Protein AF-A0A256BR69-F1 (afdb_monomer)

Sequence (165 aa):
MKYFKTIENSDFHKALKKNEQQNKDWDTMIDFVSEILGEPEL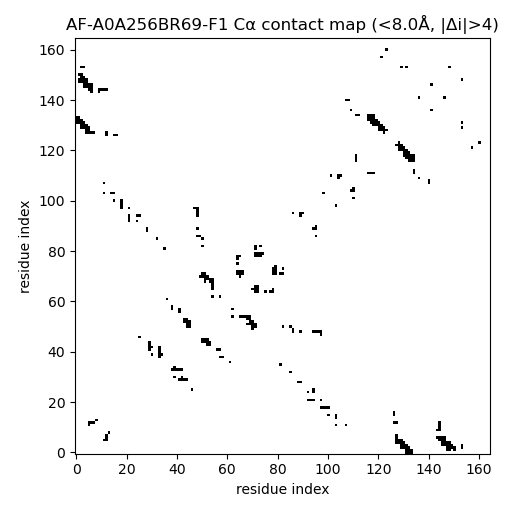KDIYMSPKLRVDVSLLKDENKKLFKQNGEVKLSNKAGKVLNAAYEGKLKELGLDDYMDIRTILFAYGFLRNSRSQKQNQFQNDDWIVYFESNAPWTEREYANQLEEITEEEFYEARLSLAKED

Nearest PDB structures (foldseek):
  1xma-assembly1_A  TM=2.283E-01  e=6.138E+00  Acetivibrio thermocellus

pLDDT: mean 90.67, std 6.75, range [49.47, 97.0]

Foldseek 3Di:
DWKKKWDPPFPLLVLLVVLVLLVVCVQVLQCVLCVVLVHNVQRDWPLDLFTFGCLVSHDPVCNVQADNRRGGDCVDPVSVVSRVVSNVVCVVSVSNPHDDPQRSCVVLVNDDPDPPKDWDWDADPSRMIMIDIPPPDDCVSCPRTIDTDDPVVRVVVVVVVVVVD

Radius of gyration: 20.21 Å; Cα contacts (8 Å, |Δi|>4): 207; chains: 1; bounding box: 44×34×50 Å

Secondary structure (DSSP, 8-state):
-EEEEEPTT-HHHHHHHHHHHHHHHHHHHHHHHHHHHT-TT---B--SSS-BB-GGGS-HHHHTTB-TTSBB-TTSHHHHHHHHHHHHHHHHTT-TT---HHHHHHHTT-S--STT--EEEEE-TT-PEEEEE-S---HHHHTTTEEEE-HHHHHHHHHHHTTT-

Mean predicted aligned error: 5.3 Å

Structure (mmCIF, N/CA/C/O backbone):
data_AF-A0A256BR69-F1
#
_entry.id   AF-A0A256BR69-F1
#
loop_
_atom_site.group_PDB
_atom_site.id
_atom_site.type_symbol
_atom_site.label_atom_id
_atom_site.label_alt_id
_atom_site.label_comp_id
_atom_site.label_asym_id
_atom_site.label_entity_id
_atom_site.label_seq_id
_atom_site.pdbx_PDB_ins_code
_atom_site.Cartn_x
_atom_site.Cartn_y
_atom_site.Cartn_z
_atom_site.occupancy
_atom_site.B_iso_or_equiv
_atom_site.auth_seq_id
_atom_site.auth_comp_id
_atom_site.auth_asym_id
_atom_site.auth_atom_id
_atom_site.pdbx_PDB_model_num
ATOM 1 N N . MET A 1 1 ? 24.612 0.398 -14.686 1.00 89.56 1 MET A N 1
ATOM 2 C CA . MET A 1 1 ? 23.223 0.512 -14.199 1.00 89.56 1 MET A CA 1
ATOM 3 C C . MET A 1 1 ? 22.374 -0.364 -15.098 1.00 89.56 1 MET A C 1
ATOM 5 O O . MET A 1 1 ? 22.802 -0.583 -16.226 1.00 89.56 1 MET A O 1
ATOM 9 N N . LYS A 1 2 ? 21.253 -0.899 -14.622 1.00 93.31 2 LYS A N 1
ATOM 10 C CA . LYS A 1 2 ? 20.273 -1.577 -15.472 1.00 93.31 2 LYS A CA 1
ATOM 11 C C . LYS A 1 2 ? 18.948 -0.830 -15.423 1.00 93.31 2 LYS A C 1
ATOM 13 O O . LYS A 1 2 ? 18.640 -0.209 -14.402 1.00 93.31 2 LYS A O 1
ATOM 18 N N . TYR A 1 3 ? 18.200 -0.912 -16.516 1.00 95.69 3 TYR A N 1
ATOM 19 C CA . TYR A 1 3 ? 16.921 -0.240 -16.676 1.00 95.69 3 TYR A CA 1
ATOM 20 C C . TYR A 1 3 ? 15.854 -1.280 -16.961 1.00 95.69 3 TYR A C 1
ATOM 22 O O . TYR A 1 3 ? 16.078 -2.221 -17.719 1.00 95.69 3 TYR A O 1
ATOM 30 N N . PHE A 1 4 ? 14.708 -1.128 -16.317 1.00 95.56 4 PHE A N 1
ATOM 31 C CA . PHE A 1 4 ? 13.602 -2.058 -16.459 1.00 95.56 4 PHE A CA 1
ATOM 32 C C . PHE A 1 4 ? 12.292 -1.296 -16.553 1.00 95.56 4 PHE A C 1
ATOM 34 O O . PHE A 1 4 ? 12.157 -0.220 -15.970 1.00 95.56 4 PHE A O 1
ATOM 41 N N . LYS A 1 5 ? 11.303 -1.893 -17.208 1.00 95.56 5 LYS A N 1
ATOM 42 C CA . LYS A 1 5 ? 9.901 -1.501 -17.060 1.00 95.56 5 LYS A CA 1
ATOM 43 C C . LYS A 1 5 ? 9.064 -2.702 -16.662 1.00 95.56 5 LYS A C 1
ATOM 45 O O . LYS A 1 5 ? 9.425 -3.848 -16.913 1.00 95.56 5 LYS A O 1
ATOM 50 N N . THR A 1 6 ? 7.937 -2.431 -16.032 1.00 96.25 6 THR A N 1
ATOM 51 C CA . THR A 1 6 ? 6.969 -3.466 -15.676 1.00 96.25 6 THR A CA 1
ATOM 52 C C . THR A 1 6 ? 6.347 -4.073 -16.936 1.00 96.25 6 THR A C 1
ATOM 54 O O . THR A 1 6 ? 5.958 -3.341 -17.842 1.00 96.25 6 THR A O 1
ATOM 57 N N . ILE A 1 7 ? 6.228 -5.403 -16.991 1.00 96.06 7 ILE A N 1
ATOM 58 C CA . ILE A 1 7 ? 5.512 -6.097 -18.069 1.00 96.06 7 ILE A CA 1
ATOM 59 C C . ILE A 1 7 ? 4.013 -5.910 -17.866 1.00 96.06 7 ILE A C 1
ATOM 61 O O . ILE A 1 7 ? 3.481 -6.146 -16.773 1.00 96.06 7 ILE A O 1
ATOM 65 N N . GLU A 1 8 ? 3.311 -5.524 -18.928 1.00 95.25 8 GLU A N 1
ATOM 66 C CA . GLU A 1 8 ? 1.871 -5.335 -18.863 1.00 95.25 8 GLU A CA 1
ATOM 67 C C . GLU A 1 8 ? 1.147 -6.647 -18.502 1.00 95.25 8 GLU A C 1
ATOM 69 O O . GLU A 1 8 ? 1.529 -7.726 -18.947 1.00 95.25 8 GLU A O 1
ATOM 74 N N . ASN A 1 9 ? 0.095 -6.579 -17.681 1.00 95.06 9 ASN A N 1
ATOM 75 C CA . ASN A 1 9 ? -0.656 -7.737 -17.183 1.00 95.06 9 ASN A CA 1
ATOM 76 C C . ASN A 1 9 ? 0.153 -8.820 -16.434 1.00 95.06 9 ASN A C 1
ATOM 78 O O . ASN A 1 9 ? -0.410 -9.875 -16.117 1.00 95.06 9 ASN A O 1
ATOM 82 N N . SER A 1 10 ? 1.420 -8.564 -16.089 1.00 96.00 10 SER A N 1
ATOM 83 C CA . SER A 1 10 ? 2.160 -9.375 -15.115 1.00 96.00 10 SER A CA 1
ATOM 84 C C . SER A 1 10 ? 1.478 -9.352 -13.744 1.00 96.00 10 SER A C 1
ATOM 86 O O . SER A 1 10 ? 0.663 -8.472 -13.448 1.00 96.00 10 SER A O 1
ATOM 88 N N . ASP A 1 11 ? 1.795 -10.317 -12.884 1.00 95.62 11 ASP A N 1
ATOM 89 C CA . ASP A 1 11 ? 1.214 -10.367 -11.537 1.00 95.62 11 ASP A CA 1
ATOM 90 C C . ASP A 1 11 ? 1.639 -9.154 -10.700 1.00 95.62 11 ASP A C 1
ATOM 92 O O . ASP A 1 11 ? 0.818 -8.586 -9.975 1.00 95.62 11 ASP A O 1
ATOM 96 N N . PHE A 1 12 ? 2.874 -8.678 -10.887 1.00 95.06 12 PHE A N 1
ATOM 97 C CA . PHE A 1 12 ? 3.351 -7.429 -10.306 1.00 95.06 12 PHE A CA 1
ATOM 98 C C . PHE A 1 12 ? 2.522 -6.231 -10.788 1.00 95.06 12 PHE A C 1
ATOM 100 O O . PHE A 1 12 ? 2.011 -5.474 -9.964 1.00 95.06 12 PHE A O 1
ATOM 107 N N . HIS A 1 13 ? 2.288 -6.093 -12.097 1.00 95.75 13 HIS A N 1
ATOM 108 C CA . HIS A 1 13 ? 1.452 -5.015 -12.634 1.00 95.75 13 HIS A CA 1
ATOM 109 C C . HIS A 1 13 ? 0.009 -5.064 -12.109 1.00 95.75 13 HIS A C 1
ATOM 111 O O . HIS A 1 13 ? -0.550 -4.041 -11.711 1.00 95.75 13 HIS A O 1
ATOM 117 N N . LYS A 1 14 ? -0.596 -6.255 -12.052 1.00 96.06 14 LYS A N 1
ATOM 118 C CA . LYS A 1 14 ? -1.942 -6.435 -11.486 1.00 96.06 14 LYS A CA 1
ATOM 119 C C . LYS A 1 14 ? -1.988 -6.038 -10.013 1.00 96.06 14 LYS A C 1
ATOM 121 O O . LYS A 1 14 ? -2.958 -5.411 -9.596 1.00 96.06 14 LYS A O 1
ATOM 126 N N . ALA A 1 15 ? -0.953 -6.367 -9.239 1.00 95.50 15 ALA A N 1
ATOM 127 C CA . ALA A 1 15 ? -0.854 -5.965 -7.840 1.00 95.50 15 ALA A CA 1
ATOM 128 C C . ALA A 1 15 ? -0.758 -4.437 -7.686 1.00 95.50 15 ALA A C 1
ATOM 130 O O . ALA A 1 15 ? -1.424 -3.882 -6.817 1.00 95.50 15 ALA A O 1
ATOM 131 N N . LEU A 1 16 ? -0.000 -3.755 -8.553 1.00 94.69 16 LEU A N 1
ATOM 132 C CA . LEU A 1 16 ? 0.082 -2.289 -8.573 1.00 94.69 16 LEU A CA 1
ATOM 133 C C . LEU A 1 16 ? -1.272 -1.641 -8.888 1.00 94.69 16 LEU A C 1
ATOM 135 O O . LEU A 1 16 ? -1.730 -0.787 -8.134 1.00 94.69 16 LEU A O 1
ATOM 139 N N . LYS A 1 17 ? -1.953 -2.096 -9.949 1.00 94.25 17 LYS A N 1
ATOM 140 C CA . LYS A 1 17 ? -3.296 -1.606 -10.308 1.00 94.25 17 LYS A CA 1
ATOM 141 C C . LYS A 1 17 ? -4.321 -1.869 -9.207 1.00 94.25 17 LYS A C 1
ATOM 143 O O . LYS A 1 17 ? -5.169 -1.024 -8.932 1.00 94.25 17 LYS A O 1
ATOM 148 N N . LYS A 1 18 ? -4.234 -3.032 -8.556 1.00 94.69 18 LYS A N 1
ATOM 149 C CA . LYS A 1 18 ? -5.086 -3.365 -7.415 1.00 94.69 18 LYS A CA 1
ATOM 150 C C . LYS A 1 18 ? -4.832 -2.429 -6.231 1.00 94.69 18 LYS A C 1
ATOM 152 O O . LYS A 1 18 ? -5.801 -1.937 -5.665 1.00 94.69 18 LYS A O 1
ATOM 157 N N . ASN A 1 19 ? -3.570 -2.163 -5.881 1.00 93.75 19 ASN A N 1
ATOM 158 C CA . ASN A 1 19 ? -3.234 -1.223 -4.808 1.00 93.75 19 ASN A CA 1
ATOM 159 C C . ASN A 1 19 ? -3.802 0.168 -5.078 1.00 93.75 19 ASN A C 1
ATOM 161 O O . ASN A 1 19 ? -4.378 0.753 -4.170 1.00 93.75 19 ASN A O 1
ATOM 165 N N . GLU A 1 20 ? -3.695 0.667 -6.308 1.00 90.88 20 GLU A N 1
ATOM 166 C CA . GLU A 1 20 ? -4.264 1.968 -6.652 1.00 90.88 20 GLU A CA 1
ATOM 167 C C . GLU A 1 20 ? -5.777 2.011 -6.444 1.00 90.88 20 GLU A C 1
ATOM 169 O O . GLU A 1 20 ? -6.304 2.953 -5.853 1.00 90.88 20 GLU A O 1
ATOM 174 N N . GLN A 1 21 ? -6.486 0.987 -6.923 1.00 90.88 21 GLN A N 1
ATOM 175 C CA . GLN A 1 21 ? -7.929 0.921 -6.730 1.00 90.88 21 GLN A CA 1
ATOM 176 C C . GLN A 1 21 ? -8.269 0.917 -5.235 1.00 90.88 21 GLN A C 1
ATOM 178 O O . GLN A 1 21 ? -9.078 1.722 -4.788 1.00 90.88 21 GLN A O 1
ATOM 183 N N . GLN A 1 22 ? -7.575 0.087 -4.456 1.00 93.56 22 GLN A N 1
ATOM 184 C CA . GLN A 1 22 ? -7.758 0.022 -3.010 1.00 93.56 22 GLN A CA 1
ATOM 185 C C . GLN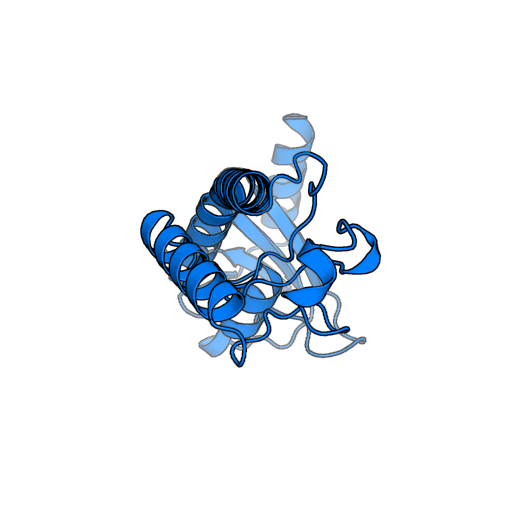 A 1 22 ? -7.409 1.349 -2.310 1.00 93.56 22 GLN A C 1
ATOM 187 O O . GLN A 1 22 ? -8.087 1.714 -1.355 1.00 93.56 22 GLN A O 1
ATOM 192 N N . ASN A 1 23 ? -6.398 2.099 -2.768 1.00 90.81 23 ASN A N 1
ATOM 193 C CA . ASN A 1 23 ? -6.050 3.416 -2.212 1.00 90.81 23 ASN A CA 1
ATOM 194 C C . ASN A 1 23 ? -7.227 4.393 -2.289 1.00 90.81 23 ASN A C 1
ATOM 196 O O . ASN A 1 23 ? -7.467 5.118 -1.330 1.00 90.81 23 ASN A O 1
ATOM 200 N N . LYS A 1 24 ? -7.992 4.374 -3.386 1.00 90.50 24 LYS A N 1
ATOM 201 C CA . LYS A 1 24 ? -9.180 5.231 -3.561 1.00 90.50 24 LYS A CA 1
ATOM 202 C C . LYS A 1 24 ? -10.311 4.863 -2.603 1.00 90.50 24 LYS A C 1
ATOM 204 O O . LYS A 1 24 ? -11.065 5.727 -2.170 1.00 90.50 24 LYS A O 1
ATOM 209 N N . ASP A 1 25 ? -10.408 3.588 -2.243 1.00 93.19 25 ASP A N 1
ATOM 210 C CA . ASP A 1 25 ? -11.457 3.082 -1.359 1.00 93.19 25 ASP A CA 1
ATOM 211 C C . ASP A 1 25 ? -11.146 3.330 0.134 1.00 93.19 25 ASP A C 1
ATOM 213 O O . ASP A 1 25 ? -12.035 3.226 0.986 1.00 93.19 25 ASP A O 1
ATOM 217 N N . TRP A 1 26 ? -9.912 3.723 0.479 1.00 92.31 26 TRP A N 1
ATOM 218 C CA . TRP A 1 26 ? -9.534 4.050 1.858 1.00 92.31 26 TRP A CA 1
ATOM 219 C C . TRP A 1 26 ? -10.183 5.329 2.393 1.00 92.31 26 TRP A C 1
ATOM 221 O O . TRP A 1 26 ? -10.485 5.370 3.585 1.00 92.31 26 TRP A O 1
ATOM 231 N N . ASP A 1 27 ? -10.486 6.315 1.546 1.00 89.81 27 ASP A N 1
ATOM 232 C CA . ASP A 1 27 ? -11.233 7.513 1.964 1.00 89.81 27 ASP A CA 1
ATOM 233 C C . ASP A 1 27 ? -12.631 7.128 2.474 1.00 89.81 27 ASP A C 1
ATOM 235 O O . ASP A 1 27 ? -13.058 7.539 3.553 1.00 89.81 27 ASP A O 1
ATOM 239 N N . THR A 1 28 ? -13.297 6.203 1.772 1.00 92.25 28 THR A N 1
ATOM 240 C CA . THR A 1 28 ? -14.591 5.644 2.204 1.00 92.25 28 THR A CA 1
ATOM 241 C C . THR A 1 28 ? -14.463 4.884 3.529 1.00 92.25 28 THR A C 1
ATOM 243 O O . THR A 1 28 ? -15.377 4.884 4.358 1.00 92.25 28 THR A O 1
ATOM 246 N N . MET A 1 29 ? -13.326 4.219 3.749 1.00 94.12 29 MET A N 1
ATOM 247 C CA . MET A 1 29 ? -13.049 3.510 4.996 1.00 94.12 29 MET A CA 1
ATOM 248 C C . MET A 1 29 ? -12.822 4.468 6.174 1.00 94.12 29 MET A C 1
ATOM 250 O O . MET A 1 29 ? -13.274 4.184 7.286 1.00 94.12 29 MET A O 1
ATOM 254 N N . ILE A 1 30 ? -12.143 5.594 5.940 1.00 92.19 30 ILE A N 1
ATOM 255 C CA . ILE A 1 30 ? -11.944 6.659 6.930 1.00 92.19 30 ILE A CA 1
ATOM 256 C C . ILE A 1 30 ? -13.297 7.238 7.341 1.00 92.19 30 ILE A C 1
ATOM 258 O O . ILE A 1 30 ? -13.610 7.241 8.532 1.00 92.19 30 ILE A O 1
ATOM 262 N N . ASP A 1 31 ? -14.130 7.622 6.372 1.00 92.06 31 ASP A N 1
ATOM 263 C CA . ASP A 1 31 ? -15.468 8.167 6.626 1.00 92.06 31 ASP A CA 1
ATOM 264 C C . ASP A 1 31 ? -16.324 7.208 7.464 1.00 92.06 31 ASP A C 1
ATOM 266 O O . ASP A 1 31 ? -16.935 7.605 8.458 1.00 92.06 31 ASP A O 1
ATOM 270 N N . PHE A 1 32 ? -16.299 5.916 7.125 1.00 94.31 32 PHE A N 1
ATOM 271 C CA . PHE A 1 32 ? -17.015 4.878 7.864 1.00 94.31 32 PHE A CA 1
ATOM 272 C C . PHE A 1 32 ? -16.568 4.767 9.331 1.00 94.31 32 PHE A C 1
ATOM 274 O O . PHE A 1 32 ? -17.400 4.657 10.237 1.00 94.31 32 PHE A O 1
ATOM 281 N N . VAL A 1 33 ? -15.257 4.787 9.592 1.00 93.81 33 VAL A N 1
ATOM 282 C CA . VAL A 1 33 ? -14.730 4.718 10.964 1.00 93.81 33 VAL A CA 1
ATOM 283 C C . VAL A 1 33 ? -15.095 5.980 11.747 1.00 93.81 33 VAL A C 1
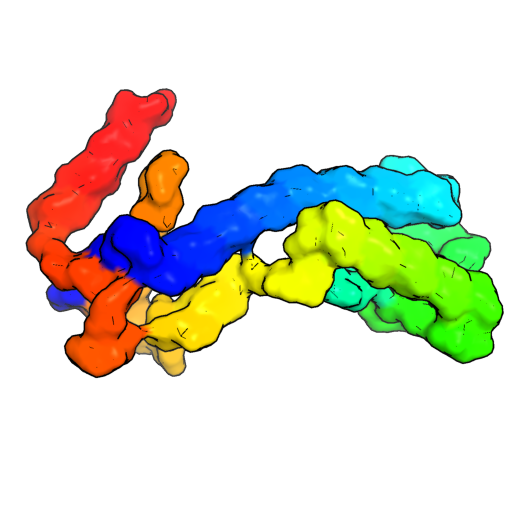ATOM 285 O O . VAL A 1 33 ? -15.521 5.878 12.902 1.00 93.81 33 VAL A O 1
ATOM 288 N N . SER A 1 34 ? -14.976 7.147 11.118 1.00 92.31 34 SER A N 1
ATOM 289 C CA . SER A 1 34 ? -15.352 8.443 11.688 1.00 92.31 34 SER A CA 1
ATOM 290 C C . SER A 1 34 ? -16.828 8.501 12.068 1.00 92.31 34 SER A C 1
ATOM 292 O O . SER A 1 34 ? -17.163 8.958 13.164 1.00 92.31 34 SER A O 1
ATOM 294 N N . GLU A 1 35 ? -17.715 7.976 11.221 1.00 93.19 35 GLU A N 1
ATOM 295 C CA . GLU A 1 35 ? -19.152 7.902 11.492 1.00 93.19 35 GLU A CA 1
ATOM 296 C C . GLU A 1 35 ? -19.461 6.983 12.682 1.00 93.19 35 GLU A C 1
ATOM 298 O O . GLU A 1 35 ? -20.144 7.400 13.620 1.00 93.19 35 GLU A O 1
ATOM 303 N N . ILE A 1 36 ? -18.913 5.761 12.702 1.00 92.88 36 ILE A N 1
ATOM 304 C CA . ILE A 1 36 ? -19.161 4.794 13.787 1.00 92.88 36 ILE A CA 1
ATOM 305 C C . ILE A 1 36 ? -18.685 5.317 15.143 1.00 92.88 36 ILE A C 1
ATOM 307 O O . ILE A 1 36 ? -19.307 5.036 16.171 1.00 92.88 36 ILE A O 1
ATOM 311 N N . LEU A 1 37 ? -17.575 6.055 15.162 1.00 91.88 37 LEU A N 1
ATOM 312 C CA . LEU A 1 37 ? -17.035 6.648 16.382 1.00 91.88 37 LEU A CA 1
ATOM 313 C C . LEU A 1 37 ? -17.704 7.983 16.744 1.00 91.88 37 LEU A C 1
ATOM 315 O O . LEU A 1 37 ? -17.499 8.474 17.855 1.00 91.88 37 LEU A O 1
ATOM 319 N N . GLY A 1 38 ? -18.501 8.580 15.852 1.00 91.12 38 GLY A N 1
ATOM 320 C CA . GLY A 1 38 ? -19.036 9.931 16.040 1.00 91.12 38 GLY A CA 1
ATOM 321 C C . GLY A 1 38 ? -17.932 10.996 16.092 1.00 91.12 38 GLY A C 1
ATOM 322 O O . GLY A 1 38 ? -18.026 11.975 16.847 1.00 91.12 38 GLY A O 1
ATOM 323 N N . GLU A 1 39 ? -16.858 10.786 15.329 1.00 89.12 39 GLU A N 1
ATOM 324 C CA . GLU A 1 39 ? -15.658 11.624 15.272 1.00 89.12 39 GLU A CA 1
ATOM 325 C C . GLU A 1 39 ? -15.352 12.051 13.829 1.00 89.12 39 GLU A C 1
ATOM 327 O O . GLU A 1 39 ? -14.428 11.531 13.219 1.00 89.12 39 GLU A O 1
ATOM 332 N N . PRO A 1 40 ? -16.088 13.029 13.270 1.00 80.75 40 PRO A N 1
ATOM 333 C CA . PRO A 1 40 ? -15.900 13.477 11.884 1.00 80.75 40 PRO A CA 1
ATOM 334 C C . PRO A 1 40 ? -14.534 14.133 11.613 1.00 80.75 40 PRO A C 1
ATOM 336 O O . PRO A 1 40 ? -14.148 14.300 10.462 1.00 80.75 40 PRO A O 1
ATOM 339 N N . GLU A 1 41 ? -13.793 14.515 12.659 1.00 78.62 41 GLU A N 1
ATOM 340 C CA . GLU A 1 41 ? -12.430 15.050 12.533 1.00 78.62 41 GLU A CA 1
ATOM 341 C C . GLU A 1 41 ? -11.349 13.958 12.538 1.00 78.62 41 GLU A C 1
ATOM 343 O O . GLU A 1 41 ? -10.168 14.277 12.397 1.00 78.62 41 GLU A O 1
ATOM 348 N N . LEU A 1 42 ? -11.719 12.678 12.681 1.00 82.38 42 LEU A N 1
ATOM 349 C CA . LEU A 1 42 ? -10.795 11.556 12.529 1.00 82.38 42 LEU A CA 1
ATOM 350 C C . LEU A 1 42 ? -10.463 11.381 11.038 1.00 82.38 42 LEU A C 1
ATOM 352 O O . LEU A 1 42 ? -11.007 10.533 10.343 1.00 82.38 42 LEU A O 1
ATOM 356 N N . LYS A 1 43 ? -9.582 12.238 10.527 1.00 73.56 43 LYS A N 1
ATOM 357 C CA . LYS A 1 43 ? -9.219 12.275 9.100 1.00 73.56 43 LYS A CA 1
ATOM 358 C C . LYS A 1 43 ? -8.127 11.280 8.730 1.00 73.56 43 LYS A C 1
ATOM 360 O O . LYS A 1 43 ? -7.964 10.977 7.558 1.00 73.56 43 LYS A O 1
ATOM 365 N N . ASP A 1 44 ? -7.431 10.741 9.728 1.00 75.62 44 ASP A N 1
ATOM 366 C CA . ASP A 1 44 ? -6.314 9.829 9.531 1.00 75.62 44 ASP A CA 1
ATOM 367 C C . ASP A 1 44 ? -6.521 8.547 10.345 1.00 75.62 44 ASP A C 1
ATOM 369 O O . ASP A 1 44 ? -6.426 8.532 11.578 1.00 75.62 44 ASP A O 1
ATOM 373 N N . ILE A 1 45 ? -6.766 7.441 9.645 1.00 84.94 45 ILE A N 1
ATOM 374 C CA . ILE A 1 45 ? -6.600 6.093 10.195 1.00 84.94 45 ILE A CA 1
ATOM 375 C C . ILE A 1 45 ? -5.438 5.416 9.480 1.00 84.94 45 ILE A C 1
ATOM 377 O O . ILE A 1 45 ? -5.119 5.722 8.332 1.00 84.94 45 ILE A O 1
ATOM 381 N N . TYR A 1 46 ? -4.799 4.457 10.141 1.00 86.81 46 TYR A N 1
ATOM 382 C CA . TYR A 1 46 ? -3.775 3.673 9.461 1.00 86.81 46 TYR A CA 1
ATOM 383 C C . TYR A 1 46 ? -4.441 2.753 8.426 1.00 86.81 46 TYR A C 1
ATOM 385 O O . TYR A 1 46 ? -5.282 1.932 8.794 1.00 86.81 46 TYR A O 1
ATOM 393 N N . MET A 1 47 ? -4.020 2.855 7.161 1.00 89.12 47 MET A N 1
ATOM 394 C CA . MET A 1 47 ? -4.423 1.963 6.064 1.00 89.12 47 MET A CA 1
ATOM 395 C C . MET A 1 47 ? -3.892 0.547 6.320 1.00 89.12 47 MET A C 1
ATOM 397 O O . MET A 1 47 ? -2.763 0.200 5.974 1.00 89.12 47 MET A O 1
ATOM 401 N N . SER A 1 48 ? -4.670 -0.250 7.038 1.00 87.06 48 SER A N 1
ATOM 402 C CA . SER A 1 48 ? -4.245 -1.520 7.615 1.00 87.06 48 SER A CA 1
ATOM 403 C C . SER A 1 48 ? -5.426 -2.483 7.663 1.00 87.06 48 SER A C 1
ATOM 405 O O . SER A 1 48 ? -6.496 -2.079 8.098 1.00 87.06 48 SER A O 1
ATOM 407 N N . PRO A 1 49 ? -5.249 -3.785 7.383 1.00 85.62 49 PRO A N 1
ATOM 408 C CA . PRO A 1 49 ? -6.303 -4.785 7.598 1.00 85.62 49 PRO A CA 1
ATOM 409 C C . PRO A 1 49 ? -6.817 -4.866 9.049 1.00 85.62 49 PRO A C 1
ATOM 411 O O . PRO A 1 49 ? -7.821 -5.512 9.338 1.00 85.62 49 PRO A O 1
ATOM 414 N N . LYS A 1 50 ? -6.116 -4.231 9.994 1.00 89.75 50 LYS A N 1
ATOM 415 C CA . LYS A 1 50 ? -6.535 -4.063 11.388 1.00 89.75 50 LYS A CA 1
ATOM 416 C C . LYS A 1 50 ? -6.755 -2.592 11.698 1.00 89.75 50 LYS A C 1
ATOM 418 O O . LYS A 1 50 ? -5.829 -1.800 11.510 1.00 89.75 50 LYS A O 1
ATOM 423 N N . LEU A 1 51 ? -7.910 -2.269 12.283 1.00 92.81 51 LEU A N 1
ATOM 424 C CA . LEU A 1 51 ? -8.213 -0.909 12.713 1.00 92.81 51 LEU A CA 1
ATOM 425 C C . LEU A 1 51 ? -7.185 -0.438 13.735 1.00 92.81 51 LEU A C 1
ATOM 427 O O . LEU A 1 51 ? -7.050 -0.993 14.834 1.00 92.81 51 LEU A O 1
ATOM 431 N N . ARG A 1 52 ? -6.491 0.629 13.357 1.00 92.88 52 ARG A N 1
ATOM 432 C CA . ARG A 1 52 ? -5.564 1.347 14.206 1.00 92.88 52 ARG A CA 1
ATOM 433 C C . ARG A 1 52 ? -5.771 2.838 13.991 1.00 92.88 52 ARG A C 1
ATOM 435 O O . ARG A 1 52 ? -5.923 3.281 12.856 1.00 92.88 52 ARG A O 1
ATOM 442 N N . VAL A 1 53 ? -5.747 3.591 15.082 1.00 91.75 53 VAL A N 1
ATOM 443 C CA . VAL A 1 53 ? -5.936 5.048 15.093 1.00 91.75 53 VAL A CA 1
ATOM 444 C C . VAL A 1 53 ? -4.928 5.701 16.030 1.00 91.75 53 VAL A C 1
ATOM 446 O O . VAL A 1 53 ? -4.396 5.042 16.930 1.00 91.75 53 VAL A O 1
ATOM 449 N N . ASP A 1 54 ? -4.670 6.993 15.849 1.00 90.50 54 ASP A N 1
ATOM 450 C CA . ASP A 1 54 ? -3.971 7.775 16.865 1.00 90.50 54 ASP A CA 1
ATOM 451 C C . ASP A 1 54 ? -4.936 8.098 18.016 1.00 90.50 54 ASP A C 1
ATOM 453 O O . ASP A 1 54 ? -5.860 8.899 17.894 1.00 90.50 54 ASP A O 1
ATOM 457 N N . VAL A 1 55 ? -4.717 7.457 19.165 1.00 91.50 55 VAL A N 1
ATOM 458 C CA . VAL A 1 55 ? -5.571 7.603 20.355 1.00 91.50 55 VAL A CA 1
ATOM 459 C C . VAL A 1 55 ? -5.552 9.027 20.912 1.00 91.50 55 VAL A C 1
ATOM 461 O O . VAL A 1 55 ? -6.494 9.420 21.602 1.00 91.50 55 VAL A O 1
ATOM 464 N N . SER A 1 56 ? -4.500 9.805 20.641 1.00 88.50 56 SER A N 1
ATOM 465 C CA . SER A 1 56 ? -4.410 11.192 21.101 1.00 88.50 56 SER A CA 1
ATOM 466 C C . SER A 1 56 ? -5.443 12.104 20.435 1.00 88.50 56 SER A C 1
ATOM 468 O O . SER A 1 56 ? -5.864 13.078 21.057 1.00 88.50 56 SER A O 1
ATOM 470 N N . LEU A 1 57 ? -5.895 11.739 19.230 1.00 86.38 57 LEU A N 1
ATOM 471 C CA . LEU A 1 57 ? -6.871 12.489 18.440 1.00 86.38 57 LEU A CA 1
ATOM 472 C C . LEU A 1 57 ? -8.325 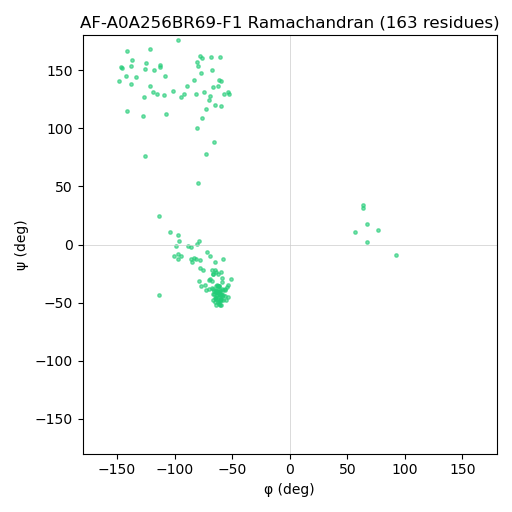12.155 18.794 1.00 86.38 57 LEU A C 1
ATOM 474 O O . LEU A 1 57 ? -9.225 12.880 18.389 1.00 86.38 57 LEU A O 1
ATOM 478 N N . LEU A 1 58 ? -8.558 11.085 19.560 1.00 90.06 58 LEU A N 1
ATOM 479 C CA . LEU A 1 58 ? -9.903 10.638 19.918 1.00 90.06 58 LEU A CA 1
ATOM 480 C C . LEU A 1 58 ? -10.508 11.437 21.078 1.00 90.06 58 LEU A C 1
ATOM 482 O O . LEU A 1 58 ? -9.809 11.928 21.972 1.00 90.06 58 LEU A O 1
ATOM 486 N N . LYS A 1 59 ? -11.837 11.432 21.164 1.00 91.12 59 LYS A N 1
ATOM 487 C CA . LYS A 1 59 ? -12.584 11.809 22.371 1.00 91.12 59 LYS A CA 1
ATOM 488 C C . LYS A 1 59 ? -12.362 10.794 23.495 1.00 91.12 59 LYS A C 1
ATOM 490 O O . LYS A 1 59 ? -12.178 9.596 23.270 1.00 91.12 59 LYS A O 1
ATOM 495 N N . ASP A 1 60 ? -12.438 11.251 24.745 1.00 90.88 60 ASP A N 1
ATOM 496 C CA . ASP A 1 60 ? -12.153 10.422 25.930 1.00 90.88 60 ASP A CA 1
ATOM 497 C C . ASP A 1 60 ? -13.047 9.177 26.062 1.00 90.88 60 ASP A C 1
ATOM 499 O O . ASP A 1 60 ? -12.629 8.152 26.610 1.00 90.88 60 ASP A O 1
ATOM 503 N N . GLU A 1 61 ? -14.275 9.242 25.550 1.00 90.31 61 GLU A N 1
ATOM 504 C CA . GLU A 1 61 ? -15.191 8.103 25.481 1.00 90.31 61 GLU A CA 1
ATOM 505 C C . GLU A 1 61 ? -14.681 7.000 24.545 1.00 90.31 61 GLU A C 1
ATOM 507 O O . GLU A 1 61 ? -14.666 5.826 24.934 1.00 90.31 61 GLU A O 1
ATOM 512 N N . ASN A 1 62 ? -14.143 7.376 23.383 1.00 92.38 62 ASN A N 1
ATOM 513 C CA . ASN A 1 62 ? -13.618 6.453 22.384 1.00 92.38 62 ASN A CA 1
ATOM 514 C C . ASN A 1 62 ? -12.225 5.936 22.738 1.00 92.38 62 ASN A C 1
ATOM 516 O O . ASN A 1 62 ? -11.947 4.759 22.503 1.00 92.38 62 ASN A O 1
ATOM 520 N N . LYS A 1 63 ? -11.384 6.717 23.434 1.00 93.69 63 LYS A N 1
ATOM 521 C CA . LYS A 1 63 ? -10.080 6.240 23.955 1.00 93.69 63 LYS A CA 1
ATOM 522 C C . LYS A 1 63 ? -10.197 4.941 24.760 1.00 93.69 63 LYS A C 1
ATOM 524 O O . LYS A 1 63 ? -9.276 4.122 24.782 1.00 93.69 63 LYS A O 1
ATOM 529 N N . LYS A 1 64 ? -11.337 4.701 25.418 1.00 93.31 64 LYS A N 1
ATOM 530 C CA . LYS A 1 64 ? -11.585 3.472 26.192 1.00 93.31 64 LYS A CA 1
ATOM 531 C C . LYS A 1 64 ? -11.678 2.221 25.313 1.00 93.31 64 LYS A C 1
ATOM 533 O O . LYS A 1 64 ? -11.374 1.134 25.814 1.00 93.31 64 LYS A O 1
ATOM 538 N N . LEU A 1 65 ? -12.049 2.362 24.038 1.00 94.06 65 LEU A N 1
ATOM 539 C CA . LEU A 1 65 ? -12.166 1.279 23.055 1.00 94.06 65 LEU A CA 1
ATOM 540 C C . LEU A 1 65 ? -10.812 0.833 22.494 1.00 94.06 65 LEU A C 1
ATOM 542 O O . LEU A 1 65 ? -10.703 -0.303 22.038 1.00 94.06 65 LEU A O 1
ATOM 546 N N . PHE A 1 66 ? -9.777 1.670 22.588 1.00 95.19 66 PHE A N 1
ATOM 547 C CA . PHE A 1 66 ? -8.459 1.413 22.007 1.00 95.19 66 PHE A CA 1
ATOM 548 C C . PHE A 1 66 ? -7.379 1.207 23.077 1.00 95.19 66 PHE A C 1
ATOM 550 O O . PHE A 1 66 ? -7.481 1.657 24.223 1.00 95.19 66 PHE A O 1
ATOM 557 N N . LYS A 1 67 ? -6.339 0.453 22.731 1.00 95.31 67 LYS A N 1
ATOM 558 C CA . LYS A 1 67 ? -5.074 0.353 23.469 1.00 95.31 67 LYS A CA 1
ATOM 559 C C . LYS A 1 67 ? -4.221 1.586 23.163 1.00 95.31 67 LYS A C 1
ATOM 561 O O . LYS A 1 67 ? -4.414 2.218 22.138 1.00 95.31 67 LYS A O 1
ATOM 566 N N . GLN A 1 68 ? -3.209 1.867 23.985 1.00 92.25 68 GLN A N 1
ATOM 567 C CA . GLN A 1 68 ? -2.297 3.004 23.760 1.00 92.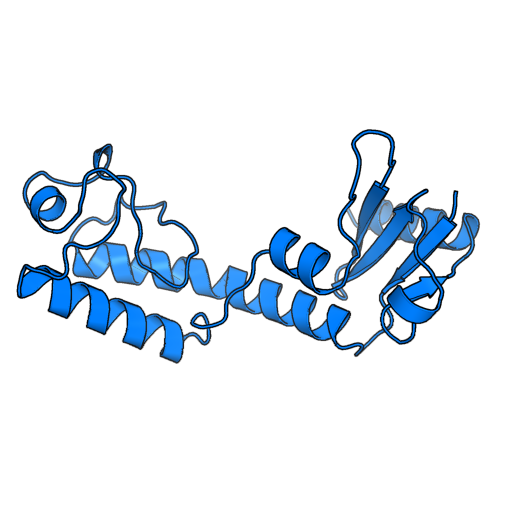25 68 GLN A CA 1
ATOM 568 C C . GLN A 1 68 ? -1.539 2.940 22.423 1.00 92.25 68 GLN A C 1
ATOM 570 O O . GLN A 1 68 ? -1.122 3.963 21.902 1.00 92.25 68 GLN A O 1
ATOM 575 N N . ASN A 1 69 ? -1.373 1.745 21.847 1.00 91.25 69 ASN A N 1
ATOM 576 C CA . ASN A 1 69 ? -0.763 1.575 20.527 1.00 91.25 69 ASN A CA 1
ATOM 577 C C . ASN A 1 69 ? -1.734 1.849 19.360 1.00 91.25 69 ASN A C 1
ATOM 579 O O . ASN A 1 69 ? -1.320 1.687 18.214 1.00 91.25 69 ASN A O 1
ATOM 583 N N . GLY A 1 70 ? -2.991 2.216 19.631 1.00 92.75 70 GLY A N 1
ATOM 584 C CA . GLY A 1 70 ? -4.017 2.500 18.627 1.00 92.75 70 GLY A CA 1
ATOM 585 C C . GLY A 1 70 ? -4.898 1.319 18.238 1.00 92.75 70 GLY A C 1
ATOM 586 O O . GLY A 1 70 ? -5.880 1.519 17.536 1.00 92.75 70 GLY A O 1
ATOM 587 N N . GLU A 1 71 ? -4.588 0.093 18.669 1.00 94.62 71 GLU A N 1
ATOM 588 C CA . GLU A 1 71 ? -5.393 -1.085 18.320 1.00 94.62 71 GLU A CA 1
ATOM 589 C C . GLU A 1 71 ? -6.684 -1.165 19.137 1.00 94.62 71 GLU A C 1
ATOM 591 O O . GLU A 1 71 ? -6.706 -0.849 20.329 1.00 94.62 71 GLU A O 1
ATOM 596 N N . VAL A 1 72 ? -7.743 -1.710 18.542 1.00 95.06 72 VAL A N 1
ATOM 597 C CA . VAL A 1 72 ? -9.005 -1.976 19.246 1.00 95.06 72 VAL A CA 1
ATOM 598 C C . VAL A 1 72 ? -8.810 -2.992 20.387 1.00 95.06 72 VAL A C 1
ATOM 600 O O . VAL A 1 72 ? -8.157 -4.032 20.251 1.00 95.06 72 VAL A O 1
ATOM 603 N N . LYS A 1 73 ? -9.412 -2.727 21.550 1.00 95.50 73 LYS A N 1
ATOM 604 C CA . LYS A 1 73 ? -9.467 -3.659 22.687 1.00 95.50 73 LYS A CA 1
ATOM 605 C C . LYS A 1 73 ? -10.566 -4.697 22.475 1.00 95.50 73 LYS A C 1
ATOM 607 O O . LYS A 1 73 ? -11.729 -4.473 22.806 1.00 95.50 73 LYS A O 1
ATOM 612 N N . LEU A 1 74 ? -10.174 -5.889 22.035 1.00 94.56 74 LEU A N 1
ATOM 613 C CA . LEU A 1 74 ? -11.094 -7.015 21.822 1.00 94.56 74 LEU A CA 1
ATOM 614 C C . LEU A 1 74 ? -11.626 -7.658 23.117 1.00 94.56 74 LEU A C 1
ATOM 616 O O . LEU A 1 74 ? -12.488 -8.527 23.056 1.00 94.56 74 LEU A O 1
ATOM 620 N N . SER A 1 75 ? -11.148 -7.259 24.299 1.00 93.00 75 SER A N 1
ATOM 621 C CA . SER A 1 75 ? -11.716 -7.713 25.579 1.00 93.00 75 SER A CA 1
ATOM 622 C C . SER A 1 75 ? -13.048 -7.029 25.917 1.00 93.00 75 SER A C 1
ATOM 624 O O . SER A 1 75 ? -13.843 -7.587 26.670 1.00 93.00 75 SER A O 1
ATOM 626 N N . ASN A 1 76 ? -13.322 -5.852 25.343 1.00 90.62 76 ASN A N 1
ATOM 627 C CA . ASN A 1 76 ? -14.571 -5.114 25.527 1.00 90.62 76 ASN A CA 1
ATOM 628 C C . ASN A 1 76 ? -15.608 -5.543 24.475 1.00 90.62 76 ASN A C 1
ATOM 630 O O . ASN A 1 76 ? -15.291 -5.628 23.290 1.00 90.62 76 ASN A O 1
ATOM 634 N N . LYS A 1 77 ? -16.868 -5.745 24.886 1.00 94.38 77 LYS A N 1
ATOM 635 C CA . LYS A 1 77 ? -17.990 -6.013 23.973 1.00 94.38 77 LYS A CA 1
ATOM 636 C C . LYS A 1 77 ? -18.108 -4.945 22.877 1.00 94.38 77 LYS A C 1
ATOM 638 O O . LYS A 1 77 ? -18.242 -5.310 21.716 1.00 94.38 77 LYS A O 1
ATOM 643 N N . ALA A 1 78 ? -18.002 -3.661 23.225 1.00 92.94 78 ALA A N 1
ATOM 644 C CA . ALA A 1 78 ? -18.061 -2.570 22.249 1.00 92.94 78 ALA A CA 1
ATOM 645 C C . ALA A 1 78 ? -16.883 -2.616 21.259 1.00 92.94 78 ALA A C 1
ATOM 647 O O . ALA A 1 78 ? -17.082 -2.464 20.059 1.00 92.94 78 ALA A O 1
ATOM 648 N N . GLY A 1 79 ? -15.673 -2.929 21.739 1.00 93.81 79 GLY A N 1
ATOM 649 C CA . GLY A 1 79 ? -14.498 -3.101 20.879 1.00 93.81 79 GLY A CA 1
ATOM 650 C C . GLY A 1 79 ? -14.640 -4.274 19.903 1.00 93.81 79 GLY A C 1
ATOM 651 O O . GLY A 1 79 ? -14.284 -4.147 18.738 1.00 93.81 79 GLY A O 1
ATOM 652 N N . LYS A 1 80 ? -15.225 -5.402 20.334 1.00 95.50 80 LYS A N 1
ATOM 653 C CA . LYS A 1 80 ? -15.523 -6.531 19.432 1.00 95.50 80 LYS A CA 1
ATOM 654 C C . LYS A 1 80 ? -16.503 -6.144 18.323 1.00 95.50 80 LYS A C 1
ATOM 656 O O . LYS A 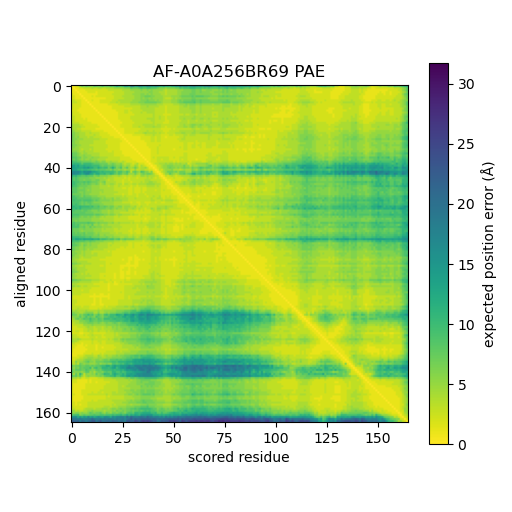1 80 ? -16.297 -6.540 17.183 1.00 95.50 80 LYS A O 1
ATOM 661 N N . VAL A 1 81 ? -17.549 -5.387 18.661 1.00 95.69 81 VAL A N 1
ATOM 662 C CA . VAL A 1 81 ? -18.543 -4.910 17.685 1.00 95.69 81 VAL A CA 1
ATOM 663 C C . VAL A 1 81 ? -17.896 -3.965 16.673 1.00 95.69 81 VAL A C 1
ATOM 665 O O . VAL A 1 81 ? -18.066 -4.172 15.477 1.00 95.69 81 VAL A O 1
ATOM 668 N N . LEU A 1 82 ? -17.094 -3.000 17.138 1.00 95.19 82 LEU A N 1
ATOM 669 C CA . LEU A 1 82 ? -16.343 -2.088 16.271 1.00 95.19 82 LEU A CA 1
ATOM 670 C C . LEU A 1 82 ? -15.412 -2.847 15.316 1.00 95.19 82 LEU A C 1
ATOM 672 O O . LEU A 1 82 ? -15.427 -2.599 14.116 1.00 95.19 82 LEU A O 1
ATOM 676 N N . ASN A 1 83 ? -14.635 -3.803 15.833 1.00 95.00 83 ASN A N 1
ATOM 677 C CA . ASN A 1 83 ? -13.718 -4.590 15.010 1.00 95.00 83 ASN A CA 1
ATOM 678 C C . ASN A 1 83 ? -14.460 -5.428 13.958 1.00 95.00 83 ASN A C 1
ATOM 680 O O . ASN A 1 83 ? -14.022 -5.496 12.819 1.00 95.00 83 ASN A O 1
ATOM 684 N N . ALA A 1 84 ? -15.592 -6.037 14.319 1.00 95.75 84 ALA A N 1
ATOM 685 C CA . ALA A 1 84 ? -16.392 -6.812 13.374 1.00 95.75 84 ALA A CA 1
ATOM 686 C C . ALA A 1 84 ? -17.009 -5.933 12.273 1.00 95.75 84 ALA A C 1
ATOM 688 O O . ALA A 1 84 ? -17.023 -6.334 11.112 1.00 95.75 84 ALA A O 1
ATOM 689 N N . ALA A 1 85 ? -17.488 -4.732 12.618 1.00 96.69 85 ALA A N 1
ATOM 690 C CA . ALA A 1 85 ? -17.998 -3.773 11.639 1.00 96.69 85 ALA A CA 1
ATOM 691 C C . ALA A 1 85 ? -16.888 -3.319 10.675 1.00 96.69 85 ALA A C 1
ATOM 693 O O . ALA A 1 85 ? -17.088 -3.303 9.464 1.00 96.69 85 ALA A O 1
ATOM 694 N N . TYR A 1 86 ? -15.700 -3.035 11.214 1.00 95.88 86 TYR A N 1
ATOM 695 C CA . TYR A 1 86 ? -14.506 -2.686 10.448 1.00 95.88 86 TYR A CA 1
ATOM 696 C C . TYR A 1 86 ? -14.080 -3.797 9.478 1.00 95.88 86 TYR A C 1
ATOM 698 O O . TYR A 1 86 ? -13.945 -3.552 8.284 1.00 95.88 86 TYR A O 1
ATOM 706 N N . GLU A 1 87 ? -13.931 -5.035 9.955 1.00 95.81 87 GLU A N 1
ATOM 707 C CA . GLU A 1 87 ? -13.586 -6.186 9.106 1.00 95.81 87 GLU A CA 1
ATOM 708 C C . GLU A 1 87 ? -14.653 -6.464 8.038 1.00 95.81 87 GLU A C 1
ATOM 710 O O . GLU A 1 87 ? -14.324 -6.863 6.921 1.00 95.81 87 GLU A O 1
ATOM 715 N N . GLY A 1 88 ? -15.930 -6.249 8.370 1.00 96.69 88 GLY A N 1
ATOM 716 C CA . GLY A 1 88 ? -17.030 -6.340 7.414 1.00 96.69 88 GLY A CA 1
ATOM 717 C C . GLY A 1 88 ? -16.882 -5.325 6.284 1.00 96.69 88 GLY A C 1
ATOM 718 O O . GLY A 1 88 ? -16.934 -5.707 5.115 1.00 96.69 88 GLY A O 1
ATOM 719 N N . LYS A 1 89 ? -16.625 -4.058 6.629 1.00 96.44 89 LYS A N 1
ATOM 720 C CA . LYS A 1 89 ? -16.453 -2.989 5.641 1.00 96.44 89 LYS A CA 1
ATOM 721 C C . LYS A 1 89 ? -15.186 -3.160 4.803 1.00 96.44 89 LYS A C 1
ATOM 723 O O . LYS A 1 89 ? -15.240 -2.943 3.599 1.00 96.44 89 LYS A O 1
ATOM 728 N N . LEU A 1 90 ? -14.084 -3.635 5.394 1.00 96.06 90 LEU A N 1
ATOM 729 C CA . LEU A 1 90 ? -12.873 -3.976 4.637 1.00 96.06 90 LEU A CA 1
ATOM 730 C C . LEU A 1 90 ? -13.172 -4.984 3.527 1.00 96.06 90 LEU A C 1
ATOM 732 O O . LEU A 1 90 ? -12.775 -4.767 2.391 1.00 96.06 90 LEU A O 1
ATOM 736 N N . LYS A 1 91 ? -13.892 -6.067 3.834 1.00 95.88 91 LYS A N 1
ATOM 737 C CA . LYS A 1 91 ? -14.246 -7.086 2.834 1.00 95.88 91 LYS A CA 1
ATOM 738 C C . LYS A 1 91 ? -15.204 -6.557 1.774 1.00 95.88 91 LYS A C 1
ATOM 740 O O . LYS A 1 91 ? -15.073 -6.916 0.611 1.00 95.88 91 LYS A O 1
ATOM 745 N N . GLU A 1 92 ? -16.159 -5.720 2.172 1.00 96.19 92 GLU A N 1
ATOM 746 C CA . GLU A 1 92 ? -17.089 -5.062 1.248 1.00 96.19 92 GLU A CA 1
ATOM 747 C C . GLU A 1 92 ? -16.345 -4.197 0.221 1.00 96.19 92 GLU A C 1
ATOM 749 O O . GLU A 1 92 ? -16.662 -4.250 -0.963 1.00 96.19 92 GLU A O 1
ATOM 754 N N . LEU A 1 93 ? -15.332 -3.454 0.673 1.00 95.00 93 LEU A N 1
ATOM 755 C CA . LEU A 1 93 ? -14.491 -2.597 -0.167 1.00 95.00 93 LEU A CA 1
ATOM 756 C C . LEU A 1 93 ? -13.313 -3.347 -0.821 1.00 95.00 93 LEU A C 1
ATOM 758 O O . LEU A 1 93 ? -12.534 -2.748 -1.552 1.00 95.00 93 LEU A O 1
ATOM 762 N N . GLY A 1 94 ? -13.143 -4.646 -0.550 1.00 94.19 94 GLY A N 1
ATOM 763 C CA . GLY A 1 94 ? -12.008 -5.430 -1.045 1.00 94.19 94 GLY A CA 1
ATOM 764 C C . GLY A 1 94 ? -10.645 -4.962 -0.521 1.00 94.19 94 GLY A C 1
ATOM 765 O O . GLY A 1 94 ? -9.658 -5.061 -1.240 1.00 94.19 94 GLY A O 1
ATOM 766 N N . LEU A 1 95 ? -10.584 -4.429 0.703 1.00 94.62 95 LEU A N 1
ATOM 767 C CA . LEU A 1 95 ? -9.386 -3.916 1.386 1.00 94.62 95 LEU A CA 1
ATOM 768 C C . LEU A 1 95 ? -8.764 -4.918 2.376 1.00 94.62 95 LEU A C 1
ATOM 770 O O . LEU A 1 95 ? -7.758 -4.620 3.021 1.00 94.62 95 LEU A O 1
ATOM 774 N N . ASP A 1 96 ? -9.356 -6.099 2.545 1.00 92.69 96 ASP A N 1
ATOM 775 C CA . ASP A 1 96 ? -8.922 -7.101 3.522 1.00 92.69 96 ASP A CA 1
ATOM 776 C C . ASP A 1 96 ? -7.553 -7.722 3.202 1.00 92.69 96 ASP A C 1
ATOM 778 O O . ASP A 1 96 ? -6.858 -8.184 4.110 1.00 92.69 96 ASP A O 1
ATOM 782 N N . ASP A 1 97 ? -7.134 -7.662 1.938 1.00 91.56 97 ASP A N 1
ATOM 783 C CA . ASP A 1 97 ? -5.802 -8.047 1.470 1.00 91.56 97 ASP A CA 1
ATOM 784 C C . ASP A 1 97 ? -4.977 -6.865 0.935 1.00 91.56 97 ASP A C 1
ATOM 786 O O . ASP A 1 97 ? -4.057 -7.048 0.134 1.00 91.56 97 ASP A O 1
ATOM 790 N N . TYR A 1 98 ? -5.297 -5.648 1.388 1.00 93.31 98 TYR A N 1
ATOM 791 C CA . TYR A 1 98 ? -4.552 -4.446 1.034 1.00 93.31 98 TYR A CA 1
ATOM 792 C C . TYR A 1 98 ? -3.054 -4.595 1.336 1.00 93.31 98 TYR A C 1
ATOM 794 O O . TYR A 1 98 ? -2.646 -4.957 2.444 1.00 93.31 98 TYR A O 1
ATOM 802 N N . MET A 1 99 ? -2.231 -4.250 0.347 1.00 91.94 99 MET A N 1
ATOM 803 C CA . MET A 1 99 ? -0.780 -4.149 0.470 1.00 91.94 99 MET A CA 1
ATOM 804 C C . MET A 1 99 ? -0.343 -2.779 -0.021 1.00 91.94 99 MET A C 1
ATOM 806 O O . MET A 1 99 ? -0.664 -2.412 -1.147 1.00 91.94 99 MET A O 1
ATOM 810 N N . ASP A 1 100 ? 0.419 -2.046 0.790 1.00 90.94 100 ASP A N 1
ATOM 811 C CA . ASP A 1 100 ? 1.039 -0.800 0.347 1.00 90.94 100 ASP A CA 1
ATOM 812 C C . ASP A 1 100 ? 2.136 -1.058 -0.701 1.00 90.94 100 ASP A C 1
ATOM 814 O O . ASP A 1 100 ? 2.696 -2.156 -0.801 1.00 90.94 100 ASP A O 1
ATOM 818 N N . ILE A 1 101 ? 2.503 -0.014 -1.447 1.00 89.88 101 ILE A N 1
ATOM 819 C CA . ILE A 1 101 ? 3.472 -0.103 -2.544 1.00 89.88 101 ILE A CA 1
ATOM 820 C C . ILE A 1 101 ? 4.819 -0.715 -2.134 1.00 89.88 101 ILE A C 1
ATOM 822 O O . ILE A 1 101 ? 5.418 -1.464 -2.905 1.00 89.88 101 ILE A O 1
ATOM 826 N N . ARG A 1 102 ? 5.315 -0.451 -0.917 1.00 89.31 102 ARG A N 1
ATOM 827 C CA . ARG A 1 102 ? 6.590 -1.022 -0.457 1.00 89.31 102 ARG A CA 1
ATOM 828 C C . ARG A 1 102 ? 6.447 -2.501 -0.161 1.00 89.31 102 ARG A C 1
ATOM 830 O O . ARG A 1 102 ? 7.362 -3.257 -0.480 1.00 89.31 102 ARG A O 1
ATOM 837 N N . THR A 1 103 ? 5.326 -2.901 0.429 1.00 91.56 103 THR A N 1
ATOM 838 C CA . THR A 1 103 ? 5.013 -4.312 0.663 1.00 91.56 103 THR A CA 1
ATOM 839 C C . THR A 1 103 ? 4.924 -5.070 -0.662 1.00 91.56 103 THR A C 1
ATOM 841 O O . THR A 1 103 ? 5.494 -6.154 -0.771 1.00 91.56 103 THR A O 1
ATOM 844 N N . ILE A 1 104 ? 4.325 -4.476 -1.699 1.00 93.00 104 ILE A N 1
ATOM 845 C CA . ILE A 1 104 ? 4.285 -5.066 -3.046 1.00 93.00 104 ILE A CA 1
ATOM 846 C C . ILE A 1 104 ? 5.699 -5.188 -3.625 1.00 93.00 104 ILE A C 1
ATOM 848 O O . ILE A 1 104 ? 6.110 -6.280 -4.010 1.00 93.00 104 ILE A O 1
ATOM 852 N N . LEU A 1 105 ? 6.488 -4.108 -3.634 1.00 90.62 105 LEU A N 1
ATOM 853 C CA . LEU A 1 105 ? 7.871 -4.148 -4.131 1.00 90.62 105 LEU A CA 1
ATOM 854 C C . LEU A 1 105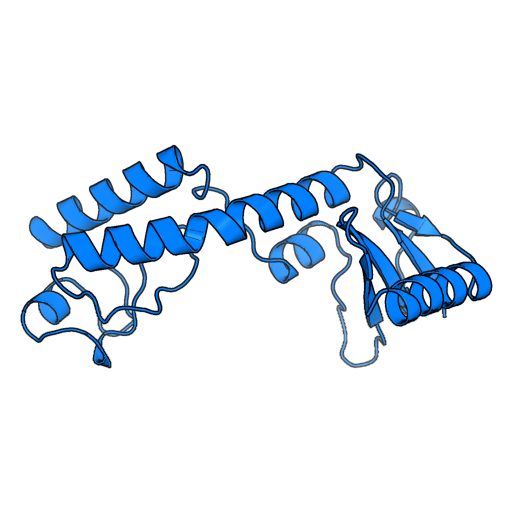 ? 8.713 -5.203 -3.403 1.00 90.62 105 LEU A C 1
ATOM 856 O O . LEU A 1 105 ? 9.517 -5.890 -4.027 1.00 90.62 105 LEU A O 1
ATOM 860 N N . PHE A 1 106 ? 8.525 -5.351 -2.092 1.00 89.94 106 PHE A N 1
ATOM 861 C CA . PHE A 1 106 ? 9.195 -6.378 -1.304 1.00 89.94 106 PHE A CA 1
ATOM 862 C C . PHE A 1 106 ? 8.745 -7.792 -1.692 1.00 89.94 106 PHE A C 1
ATOM 864 O O . PHE A 1 106 ? 9.596 -8.649 -1.922 1.00 89.94 106 PHE A O 1
ATOM 871 N N . ALA A 1 107 ? 7.435 -8.030 -1.806 1.00 90.38 107 ALA A N 1
ATOM 872 C CA . ALA A 1 107 ? 6.871 -9.335 -2.152 1.00 90.38 107 ALA A CA 1
ATOM 873 C C . ALA A 1 107 ? 7.361 -9.852 -3.515 1.00 90.38 107 ALA A C 1
ATOM 875 O O . ALA A 1 107 ? 7.550 -11.055 -3.679 1.00 90.38 107 ALA A O 1
ATOM 876 N N . TYR A 1 108 ? 7.618 -8.942 -4.458 1.00 90.69 108 TYR A N 1
ATOM 877 C CA . TYR A 1 108 ? 8.149 -9.259 -5.786 1.00 90.69 108 TYR A CA 1
ATOM 878 C C . TYR A 1 108 ? 9.680 -9.118 -5.902 1.00 90.69 108 TYR A C 1
ATOM 880 O O . TYR A 1 108 ? 10.231 -9.319 -6.977 1.00 90.69 108 TYR A O 1
ATOM 888 N N . GLY A 1 109 ? 10.396 -8.799 -4.817 1.00 88.25 109 GLY A N 1
ATOM 889 C CA . GLY A 1 109 ? 11.866 -8.734 -4.813 1.00 88.25 109 GLY A CA 1
ATOM 890 C C . GLY A 1 109 ? 12.478 -7.483 -5.462 1.00 88.25 109 GLY A C 1
ATOM 891 O O . GLY A 1 109 ? 13.691 -7.419 -5.665 1.00 88.25 109 GLY A O 1
ATOM 892 N N . PHE A 1 110 ? 11.672 -6.460 -5.747 1.00 89.31 110 PHE A N 1
ATOM 893 C CA . PHE A 1 110 ? 12.096 -5.210 -6.391 1.00 89.31 110 PHE A CA 1
ATOM 894 C C . PHE A 1 110 ? 12.381 -4.075 -5.406 1.00 89.31 110 PHE A C 1
ATOM 896 O O . PHE A 1 110 ? 12.598 -2.936 -5.812 1.00 89.31 110 PHE A O 1
ATOM 903 N N . LEU A 1 111 ? 12.389 -4.352 -4.102 1.00 86.50 111 LEU A N 1
ATOM 904 C CA . LEU A 1 111 ? 12.842 -3.394 -3.101 1.00 86.50 111 LEU A CA 1
ATOM 905 C C . LEU A 1 111 ? 14.373 -3.438 -2.974 1.00 86.50 111 LEU A C 1
ATOM 907 O O . LEU A 1 111 ? 14.979 -4.509 -2.976 1.00 86.50 111 LEU A O 1
ATOM 911 N N . ARG A 1 112 ? 15.012 -2.276 -2.788 1.00 83.06 112 ARG A N 1
ATOM 912 C CA . ARG A 1 112 ? 16.439 -2.225 -2.438 1.00 83.06 112 ARG A CA 1
ATOM 913 C C . ARG A 1 112 ? 16.715 -3.008 -1.144 1.00 83.06 112 ARG A C 1
ATOM 915 O O . ARG A 1 112 ? 16.110 -2.758 -0.102 1.00 83.06 112 ARG A O 1
ATOM 922 N N . ASN A 1 113 ? 17.707 -3.885 -1.197 1.00 79.62 113 ASN A N 1
ATOM 923 C CA . ASN A 1 113 ? 18.153 -4.745 -0.100 1.00 79.62 113 ASN A CA 1
ATOM 924 C C . ASN A 1 113 ? 19.366 -4.174 0.658 1.00 79.62 113 ASN A C 1
ATOM 926 O O . ASN A 1 113 ? 19.764 -4.704 1.692 1.00 79.62 113 ASN A O 1
ATOM 930 N N . SER A 1 114 ? 19.980 -3.092 0.163 1.00 83.19 114 SER A N 1
ATOM 931 C CA . SER A 1 114 ? 21.129 -2.439 0.802 1.00 83.19 114 SER A CA 1
ATOM 932 C C . SER A 1 114 ? 21.122 -0.925 0.587 1.00 83.19 114 SER A C 1
ATOM 934 O O . SER A 1 114 ? 20.647 -0.428 -0.431 1.00 83.19 114 SER A O 1
ATOM 936 N N . ARG A 1 115 ? 21.733 -0.178 1.517 1.00 82.88 115 ARG A N 1
ATOM 937 C CA . ARG A 1 115 ? 21.992 1.267 1.366 1.00 82.88 115 ARG A CA 1
ATOM 938 C C . ARG A 1 115 ? 22.965 1.595 0.229 1.00 82.88 115 ARG A C 1
ATOM 940 O O . ARG A 1 115 ? 22.964 2.722 -0.247 1.00 82.88 115 ARG A O 1
ATOM 947 N N . SER A 1 116 ? 23.798 0.638 -0.186 1.00 87.12 116 SER A N 1
ATOM 948 C CA . SER A 1 116 ? 24.705 0.798 -1.331 1.00 87.12 116 SER A CA 1
ATOM 949 C C . SER A 1 116 ? 24.000 0.650 -2.682 1.00 87.12 116 SER A C 1
ATOM 951 O O . SER A 1 116 ? 24.580 1.000 -3.712 1.00 87.12 116 SER A O 1
ATOM 953 N N . GLN A 1 117 ? 22.765 0.139 -2.691 1.00 87.31 117 GLN A N 1
ATOM 954 C CA . GLN A 1 117 ? 21.978 0.017 -3.907 1.00 87.31 117 GLN A CA 1
ATOM 955 C C . GLN A 1 117 ? 21.308 1.349 -4.237 1.00 87.31 117 GLN A C 1
ATOM 957 O O . GLN A 1 117 ? 20.659 1.977 -3.396 1.00 87.31 117 GLN A O 1
ATOM 962 N N . LYS A 1 118 ? 21.481 1.766 -5.487 1.00 88.81 118 LYS A N 1
ATOM 963 C CA . LYS A 1 118 ? 20.759 2.870 -6.099 1.00 88.81 118 LYS A CA 1
ATOM 964 C C . LYS A 1 118 ? 19.572 2.276 -6.834 1.00 88.81 118 LYS A C 1
ATOM 966 O O . LYS A 1 118 ? 19.746 1.361 -7.632 1.00 88.81 118 LYS A O 1
ATOM 971 N N . GLN A 1 119 ? 18.399 2.809 -6.533 1.00 90.62 119 GLN A N 1
ATOM 972 C CA . GLN A 1 119 ? 17.162 2.491 -7.216 1.00 90.62 119 GLN A CA 1
ATOM 973 C C . GLN A 1 119 ? 16.374 3.788 -7.334 1.00 90.62 119 GLN A C 1
ATOM 975 O O . GLN A 1 119 ? 15.991 4.365 -6.315 1.00 90.62 119 GLN A O 1
ATOM 980 N N . ASN A 1 120 ? 16.171 4.239 -8.565 1.00 91.50 120 ASN A N 1
ATOM 981 C CA . ASN A 1 120 ? 15.237 5.303 -8.897 1.00 91.50 120 ASN A CA 1
ATOM 982 C C . ASN A 1 120 ? 14.058 4.673 -9.631 1.00 91.50 120 ASN A C 1
ATOM 984 O O . ASN A 1 120 ? 14.235 3.715 -10.385 1.00 91.50 120 ASN A O 1
ATOM 988 N N . GLN A 1 121 ? 12.864 5.206 -9.409 1.00 92.44 121 GLN A N 1
ATOM 989 C CA . GLN A 1 121 ? 11.680 4.747 -10.115 1.00 92.44 121 GLN A CA 1
ATOM 990 C C . GLN A 1 121 ? 10.713 5.890 -10.372 1.00 92.44 121 GLN A C 1
ATOM 992 O O . GLN A 1 121 ? 10.659 6.849 -9.601 1.00 92.44 121 GLN A O 1
ATOM 997 N N . PHE A 1 122 ? 9.949 5.752 -11.446 1.00 93.19 122 PHE A N 1
ATOM 998 C CA . PHE A 1 122 ? 8.772 6.559 -11.732 1.00 93.19 122 PHE A CA 1
ATOM 999 C C . PHE A 1 122 ? 7.695 5.659 -12.341 1.00 93.19 122 PHE A C 1
ATOM 1001 O O . PHE A 1 122 ? 7.966 4.513 -12.708 1.00 93.19 122 PHE A O 1
ATOM 1008 N N . GLN A 1 123 ? 6.474 6.168 -12.403 1.00 92.56 123 GLN A N 1
ATOM 1009 C CA . GLN A 1 123 ? 5.307 5.441 -12.874 1.00 92.56 123 GLN A CA 1
ATOM 1010 C C . GLN A 1 123 ? 4.522 6.324 -13.839 1.00 92.56 123 GLN A C 1
ATOM 1012 O O . GLN A 1 123 ? 4.487 7.537 -13.643 1.00 92.56 123 GLN A O 1
ATOM 1017 N N . ASN A 1 124 ? 3.943 5.717 -14.874 1.00 91.88 124 ASN A N 1
ATOM 1018 C CA . ASN A 1 124 ? 2.997 6.378 -15.771 1.00 91.88 124 ASN A CA 1
ATOM 1019 C C . ASN A 1 124 ? 1.537 6.085 -15.372 1.00 91.88 124 ASN A C 1
ATOM 1021 O O . ASN A 1 124 ? 1.278 5.260 -14.493 1.00 91.88 124 ASN A O 1
ATOM 1025 N N . ASP A 1 125 ? 0.589 6.704 -16.074 1.00 88.62 125 ASP A N 1
ATOM 1026 C CA . ASP A 1 125 ? -0.855 6.555 -15.830 1.00 88.62 125 ASP A CA 1
ATOM 1027 C C . ASP A 1 125 ? -1.380 5.125 -16.035 1.00 88.62 125 ASP A C 1
ATOM 1029 O O . ASP A 1 125 ? -2.356 4.707 -15.407 1.00 88.62 125 ASP A O 1
ATOM 1033 N N . ASP A 1 126 ? -0.695 4.336 -16.865 1.00 89.88 126 ASP A N 1
ATOM 1034 C CA . ASP A 1 126 ? -0.999 2.921 -17.086 1.00 89.88 126 ASP A CA 1
ATOM 1035 C C . ASP A 1 126 ? -0.477 2.004 -15.974 1.00 89.88 126 ASP A C 1
ATOM 1037 O O . ASP A 1 126 ? -0.648 0.788 -16.059 1.00 89.88 126 ASP A O 1
ATOM 1041 N N . TRP A 1 127 ? 0.119 2.564 -14.919 1.00 90.19 127 TRP A N 1
ATOM 1042 C CA . TRP A 1 127 ? 0.736 1.858 -13.793 1.00 90.19 127 TRP A CA 1
ATOM 1043 C C . TRP A 1 127 ? 1.991 1.059 -14.157 1.00 90.19 127 TRP A C 1
ATOM 1045 O O . TRP A 1 127 ? 2.454 0.237 -13.361 1.00 90.19 127 TRP A O 1
ATOM 1055 N N . ILE A 1 128 ? 2.606 1.351 -15.305 1.00 94.50 128 ILE A N 1
ATOM 1056 C CA . ILE A 1 128 ? 3.923 0.831 -15.663 1.00 94.50 128 ILE A CA 1
ATOM 1057 C C . ILE A 1 128 ? 4.974 1.545 -14.822 1.00 94.50 128 ILE A C 1
ATOM 1059 O O . ILE A 1 128 ? 5.176 2.755 -14.927 1.00 94.50 128 ILE A O 1
ATOM 1063 N N . VAL A 1 129 ? 5.667 0.773 -13.987 1.00 94.50 129 VAL A N 1
ATOM 1064 C CA . VAL A 1 129 ? 6.793 1.276 -13.200 1.00 94.50 129 VAL A CA 1
ATOM 1065 C C . VAL A 1 129 ? 8.079 1.061 -13.976 1.00 94.50 129 VAL A C 1
ATOM 1067 O O . VAL A 1 129 ? 8.364 -0.055 -14.422 1.00 94.50 129 VAL A O 1
ATOM 1070 N N . TYR A 1 130 ? 8.850 2.134 -14.091 1.00 95.94 130 TYR A N 1
ATOM 1071 C CA . TYR A 1 130 ? 10.180 2.162 -14.674 1.00 95.94 130 TYR A CA 1
ATOM 1072 C C . TYR A 1 130 ? 11.211 2.188 -13.554 1.00 95.94 130 TYR A C 1
ATOM 1074 O O . TYR A 1 130 ? 11.103 2.990 -12.627 1.00 95.94 130 TYR A O 1
ATOM 1082 N N . PHE A 1 131 ? 12.227 1.337 -13.647 1.00 95.19 131 PHE A N 1
ATOM 1083 C CA . PHE A 1 131 ? 13.300 1.224 -12.669 1.00 95.19 131 PHE A CA 1
ATOM 1084 C C . PHE A 1 131 ? 14.643 1.546 -13.311 1.00 95.19 131 PHE A C 1
ATOM 1086 O O . PHE A 1 131 ? 15.007 0.961 -14.324 1.00 95.19 131 PHE A O 1
ATOM 1093 N N . GLU A 1 132 ? 15.418 2.403 -12.659 1.00 95.25 132 GLU A N 1
ATOM 1094 C CA . GLU A 1 132 ? 16.864 2.519 -12.839 1.00 95.25 132 GLU A CA 1
ATOM 1095 C C . GLU A 1 132 ? 17.505 1.926 -11.582 1.00 95.25 132 GLU A C 1
ATOM 1097 O O . GLU A 1 132 ? 17.351 2.478 -10.490 1.00 95.25 132 GLU A O 1
ATOM 1102 N N . SER A 1 133 ? 18.196 0.793 -11.704 1.00 91.94 133 SER A N 1
ATOM 1103 C CA . SER A 1 133 ? 18.704 0.062 -10.541 1.00 91.94 133 SER A CA 1
ATOM 1104 C C . SER A 1 133 ? 20.081 -0.555 -10.773 1.00 91.94 133 SER A C 1
ATOM 1106 O O . SER A 1 133 ? 20.415 -1.022 -11.864 1.00 91.94 133 SER A O 1
ATOM 1108 N N . ASN A 1 134 ? 20.904 -0.579 -9.722 1.00 90.56 134 ASN A N 1
ATOM 1109 C CA . ASN A 1 134 ? 22.112 -1.411 -9.661 1.00 90.56 134 ASN A CA 1
ATOM 1110 C C . ASN A 1 134 ? 21.922 -2.643 -8.762 1.00 90.56 134 ASN A C 1
ATOM 1112 O O . ASN A 1 134 ? 22.907 -3.301 -8.417 1.00 90.56 134 ASN A O 1
ATOM 1116 N N . ALA A 1 135 ? 20.685 -2.931 -8.344 1.00 85.75 135 ALA A N 1
ATOM 1117 C CA . ALA A 1 135 ? 20.377 -4.150 -7.620 1.00 85.75 135 ALA A CA 1
ATOM 1118 C C . ALA A 1 135 ? 20.735 -5.372 -8.486 1.00 85.75 135 ALA A C 1
ATOM 1120 O O . ALA A 1 135 ? 20.526 -5.350 -9.702 1.00 85.75 135 ALA A O 1
ATOM 1121 N N . PRO A 1 136 ? 21.284 -6.442 -7.889 1.00 82.31 136 PRO A N 1
ATOM 1122 C CA . PRO A 1 136 ? 21.691 -7.636 -8.615 1.00 82.31 136 PRO A CA 1
ATOM 1123 C C . PRO A 1 136 ? 20.481 -8.536 -8.915 1.00 82.31 136 PRO A C 1
ATOM 1125 O O . PRO A 1 136 ? 20.499 -9.709 -8.559 1.00 82.31 136 PRO A O 1
ATOM 1128 N N . TRP A 1 137 ? 19.424 -7.988 -9.526 1.00 83.88 137 TRP A N 1
ATOM 1129 C CA . TRP A 1 137 ? 18.264 -8.776 -9.937 1.00 83.88 137 TRP A CA 1
ATOM 1130 C C . TRP A 1 137 ? 18.681 -9.768 -11.021 1.00 83.88 137 TRP A C 1
ATOM 1132 O O . TRP A 1 137 ? 19.183 -9.402 -12.087 1.00 83.88 137 TRP A O 1
ATOM 1142 N N . THR A 1 138 ? 18.498 -11.042 -10.722 1.00 76.88 138 THR A N 1
ATOM 1143 C CA . THR A 1 138 ? 18.698 -12.148 -11.646 1.00 76.88 138 THR A CA 1
ATOM 1144 C C . THR A 1 138 ? 17.494 -12.276 -12.570 1.00 76.88 138 THR A C 1
ATOM 1146 O O . THR A 1 138 ? 16.374 -11.926 -12.205 1.00 76.88 138 THR A O 1
ATOM 1149 N N . GLU A 1 139 ? 17.708 -12.834 -13.761 1.00 72.44 139 GLU A N 1
ATOM 1150 C CA . GLU A 1 139 ? 16.636 -13.084 -14.732 1.00 72.44 139 GLU A CA 1
ATOM 1151 C C . GLU A 1 139 ? 15.492 -13.895 -14.129 1.00 72.44 139 GLU A C 1
ATOM 1153 O O . GLU A 1 139 ? 14.335 -13.604 -14.379 1.00 72.44 139 GLU A O 1
ATOM 1158 N N . ARG A 1 140 ? 15.787 -14.829 -13.222 1.00 72.88 140 ARG A N 1
ATOM 1159 C CA . ARG A 1 140 ? 14.762 -15.576 -12.489 1.00 72.88 140 ARG A CA 1
ATOM 1160 C C . ARG A 1 140 ? 13.868 -14.691 -11.611 1.00 72.88 140 ARG A C 1
ATOM 1162 O O . ARG A 1 140 ? 12.701 -15.023 -11.439 1.00 72.88 140 ARG A O 1
ATOM 1169 N N . GLU A 1 141 ? 14.418 -13.638 -11.014 1.00 72.69 141 GLU A N 1
ATOM 1170 C CA . GLU A 1 141 ? 13.699 -12.761 -10.081 1.00 72.69 141 GLU A CA 1
ATOM 1171 C C . GLU A 1 141 ? 12.774 -11.785 -10.810 1.00 72.69 141 GLU A C 1
ATOM 1173 O O . GLU A 1 141 ? 11.684 -11.512 -10.318 1.00 72.69 141 GLU A O 1
ATOM 1178 N N . TYR A 1 142 ? 13.170 -11.295 -11.989 1.00 81.50 142 TYR A N 1
ATOM 1179 C CA . TYR A 1 142 ? 12.336 -10.380 -12.772 1.00 81.50 142 TYR A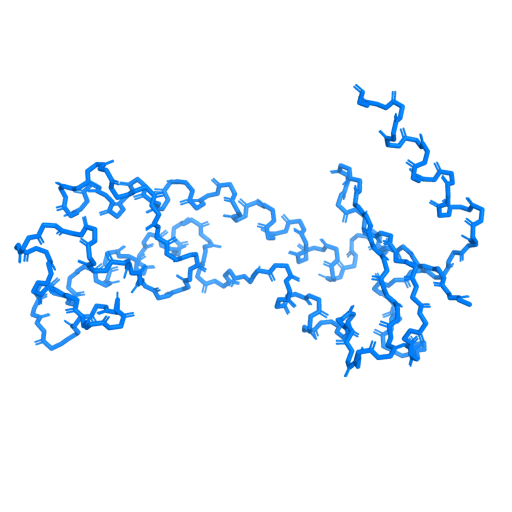 CA 1
ATOM 1180 C C . TYR A 1 142 ? 11.582 -11.045 -13.932 1.00 81.50 142 TYR A C 1
ATOM 1182 O O . TYR A 1 142 ? 10.709 -10.406 -14.522 1.00 81.50 142 TYR A O 1
ATOM 1190 N N . ALA A 1 143 ? 11.877 -12.309 -14.262 1.00 79.81 143 ALA A N 1
ATOM 1191 C CA . ALA A 1 143 ? 11.230 -13.030 -15.355 1.00 79.81 143 ALA A CA 1
ATOM 1192 C C . ALA A 1 143 ? 9.705 -12.974 -15.225 1.00 79.81 143 ALA A C 1
ATOM 1194 O O . ALA A 1 143 ? 9.134 -13.304 -14.184 1.00 79.81 143 ALA A O 1
ATOM 1195 N N . ASN A 1 144 ? 9.045 -12.593 -16.321 1.00 89.81 144 ASN A N 1
ATOM 1196 C CA . ASN A 1 144 ? 7.593 -12.412 -16.435 1.00 89.81 144 ASN A CA 1
ATOM 1197 C C . ASN A 1 144 ? 7.000 -11.247 -15.620 1.00 89.81 144 ASN A C 1
ATOM 1199 O O . ASN A 1 144 ? 5.787 -11.060 -15.654 1.00 89.81 144 ASN A O 1
ATOM 1203 N N . GLN A 1 145 ? 7.820 -10.465 -14.911 1.00 94.25 145 GLN A N 1
ATOM 1204 C CA . GLN A 1 145 ? 7.378 -9.305 -14.130 1.00 94.25 145 GLN A CA 1
ATOM 1205 C C . GLN A 1 145 ? 7.919 -7.994 -14.700 1.00 94.25 145 GLN A C 1
ATOM 1207 O O . GLN A 1 145 ? 7.173 -7.022 -14.814 1.00 94.25 145 GLN A O 1
ATOM 1212 N N . LEU A 1 146 ? 9.199 -7.973 -15.082 1.00 94.38 146 LEU A N 1
ATOM 1213 C CA . LEU A 1 146 ? 9.863 -6.820 -15.681 1.00 94.38 146 LEU A CA 1
ATOM 1214 C C . LEU A 1 146 ? 10.516 -7.199 -17.012 1.00 94.38 146 LEU A C 1
ATOM 1216 O O . LEU A 1 146 ? 10.953 -8.331 -17.214 1.00 94.38 146 LEU A O 1
ATOM 1220 N N . GLU A 1 147 ? 10.614 -6.214 -17.890 1.00 94.25 147 GLU A N 1
ATOM 1221 C CA . GLU A 1 147 ? 11.357 -6.251 -19.142 1.00 94.25 147 GLU A CA 1
ATOM 1222 C C . GLU A 1 147 ? 12.589 -5.352 -18.990 1.00 94.25 147 GLU A C 1
ATOM 1224 O O . GLU A 1 147 ? 12.461 -4.206 -18.549 1.00 94.25 147 GLU A O 1
ATOM 1229 N N . GLU A 1 148 ? 13.779 -5.872 -19.309 1.00 94.38 148 GLU A N 1
ATOM 1230 C CA . GLU A 1 148 ? 14.991 -5.047 -19.392 1.00 94.38 148 GLU A CA 1
ATOM 1231 C C . GLU A 1 148 ? 14.861 -4.124 -20.610 1.00 94.38 148 GLU A C 1
ATOM 1233 O O . GLU A 1 148 ? 14.565 -4.583 -21.711 1.00 94.38 148 GLU A O 1
ATOM 1238 N N . ILE A 1 149 ? 15.063 -2.828 -20.396 1.00 95.94 149 ILE A N 1
ATOM 1239 C CA . ILE A 1 149 ? 14.988 -1.791 -21.429 1.00 95.94 149 ILE A CA 1
ATOM 1240 C C . ILE A 1 149 ? 16.316 -1.049 -21.514 1.00 95.94 149 ILE A C 1
ATOM 1242 O O . ILE A 1 149 ? 17.187 -1.166 -20.646 1.00 95.94 149 ILE A O 1
ATOM 1246 N N . THR A 1 150 ? 16.474 -0.259 -22.561 1.00 97.00 150 THR A N 1
ATOM 1247 C CA . THR A 1 150 ? 17.619 0.631 -22.710 1.00 97.00 150 THR A CA 1
ATOM 1248 C C . THR A 1 150 ? 17.498 1.866 -21.814 1.00 97.00 150 THR A C 1
ATOM 1250 O O . THR A 1 150 ? 16.424 2.255 -21.352 1.00 97.00 150 THR A O 1
ATOM 1253 N N . GLU A 1 151 ? 18.640 2.508 -21.572 1.00 96.94 151 GLU A N 1
ATOM 1254 C CA . GLU A 1 151 ? 18.700 3.815 -20.912 1.00 96.94 151 GLU A CA 1
ATOM 1255 C C . GLU A 1 151 ? 17.913 4.882 -21.694 1.00 96.94 151 GLU A C 1
ATOM 1257 O O . GLU A 1 151 ? 17.224 5.705 -21.093 1.00 96.94 151 GLU A O 1
ATOM 1262 N N . GLU A 1 152 ? 17.980 4.838 -23.028 1.00 97.00 152 GLU A N 1
ATOM 1263 C CA . GLU A 1 152 ? 17.252 5.742 -23.925 1.00 97.00 152 GLU A CA 1
ATOM 1264 C C . GLU A 1 152 ? 15.737 5.609 -23.731 1.00 97.00 152 GLU A C 1
ATOM 1266 O O . GLU A 1 152 ? 15.089 6.598 -23.391 1.00 97.00 152 GLU A O 1
ATOM 1271 N N . GLU A 1 153 ? 15.194 4.388 -23.797 1.00 96.62 153 GLU A N 1
ATOM 1272 C CA . GLU A 1 153 ? 13.766 4.121 -23.560 1.00 96.62 153 GLU A CA 1
ATOM 1273 C C . GLU A 1 153 ? 13.292 4.616 -22.182 1.00 96.62 153 GLU A C 1
ATOM 1275 O O . GLU A 1 153 ? 12.186 5.145 -22.046 1.00 96.62 153 GLU A O 1
ATOM 1280 N N . PHE A 1 154 ? 14.124 4.477 -21.142 1.00 96.56 154 PHE A N 1
ATOM 1281 C CA . PHE A 1 154 ? 13.804 4.966 -19.798 1.00 96.56 154 PHE A CA 1
ATOM 1282 C C . PHE A 1 154 ? 13.684 6.496 -19.756 1.00 96.56 154 PHE A C 1
ATOM 1284 O O . PHE A 1 154 ? 12.743 7.035 -19.162 1.00 96.56 154 PHE A O 1
ATOM 1291 N N . TYR A 1 155 ? 14.629 7.215 -20.368 1.00 95.56 155 TYR A N 1
ATOM 1292 C CA . TYR A 1 155 ? 14.601 8.677 -20.388 1.00 95.56 155 TYR A CA 1
ATOM 1293 C C . TYR A 1 155 ? 13.530 9.235 -21.325 1.00 95.56 155 TYR A C 1
ATOM 1295 O O . TYR A 1 155 ? 12.913 10.241 -20.975 1.00 95.56 155 TYR A O 1
ATOM 1303 N N . GLU A 1 156 ? 13.258 8.588 -22.458 1.00 95.31 156 GLU A N 1
ATOM 1304 C CA . GLU A 1 156 ? 12.142 8.946 -23.337 1.00 95.31 156 GLU A CA 1
ATOM 1305 C C . GLU A 1 156 ? 10.802 8.843 -22.603 1.00 95.31 156 GLU A C 1
ATOM 1307 O O . GLU A 1 156 ? 10.033 9.807 -22.596 1.00 95.31 156 GLU A O 1
ATOM 1312 N N . ALA A 1 157 ? 10.563 7.732 -21.897 1.00 94.56 157 ALA A N 1
ATOM 1313 C CA . ALA A 1 157 ? 9.368 7.562 -21.075 1.00 94.56 157 ALA A CA 1
ATOM 1314 C C . ALA A 1 157 ? 9.268 8.652 -19.995 1.00 94.56 157 ALA A C 1
ATOM 1316 O O . ALA A 1 157 ? 8.222 9.280 -19.827 1.00 94.56 157 ALA A O 1
ATOM 1317 N N . ARG A 1 158 ? 10.374 8.967 -19.314 1.00 93.38 158 ARG A N 1
ATOM 1318 C CA . ARG A 1 158 ? 10.394 10.025 -18.295 1.00 93.38 158 ARG A CA 1
ATOM 1319 C C . ARG A 1 158 ? 10.095 11.415 -18.867 1.00 93.38 158 ARG A C 1
ATOM 1321 O O . ARG A 1 158 ? 9.405 12.204 -18.228 1.00 93.38 158 ARG A O 1
ATOM 1328 N N . LEU A 1 159 ? 10.632 11.727 -20.045 1.00 93.56 159 LEU A N 1
ATOM 1329 C CA . LEU A 1 159 ? 10.398 12.998 -20.731 1.00 93.56 159 LEU A CA 1
ATOM 1330 C C . LEU A 1 159 ? 8.971 13.116 -21.264 1.00 93.56 159 LEU A C 1
ATOM 1332 O O . LEU A 1 159 ? 8.472 14.233 -21.352 1.00 93.56 159 LEU A O 1
ATOM 1336 N N . SER A 1 160 ? 8.337 12.002 -21.642 1.00 91.69 160 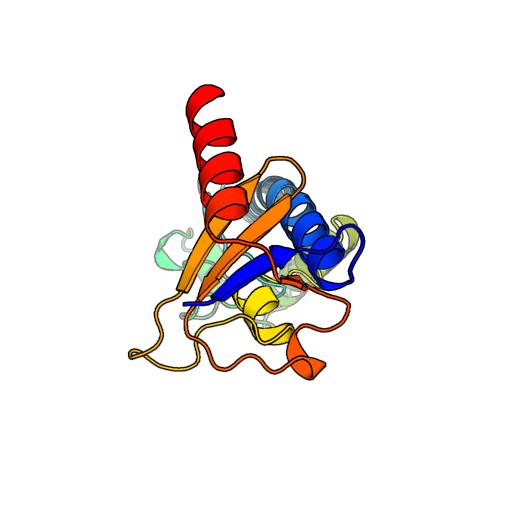SER A N 1
ATOM 1337 C CA . SER A 1 160 ? 6.940 12.009 -22.084 1.00 91.69 160 SER A CA 1
ATOM 1338 C C . SER A 1 160 ? 5.997 12.443 -20.960 1.00 91.69 160 SER A C 1
ATOM 1340 O O . SER A 1 160 ? 5.225 13.370 -21.164 1.00 91.69 160 SER A O 1
ATOM 1342 N N . LEU A 1 161 ? 6.185 11.910 -19.748 1.00 87.81 161 LEU A N 1
ATOM 1343 C CA . LEU A 1 161 ? 5.402 12.293 -18.568 1.00 87.81 161 LEU A CA 1
ATOM 1344 C C . LEU A 1 161 ? 5.608 13.761 -18.180 1.00 87.81 161 LEU A C 1
ATOM 1346 O O . LEU A 1 161 ? 4.658 14.473 -17.894 1.00 87.81 161 LEU A O 1
ATOM 1350 N N . ALA A 1 162 ? 6.848 14.254 -18.247 1.00 82.56 162 ALA A N 1
ATOM 1351 C CA . ALA A 1 162 ? 7.159 15.641 -17.895 1.00 82.56 162 ALA A CA 1
ATOM 1352 C C . ALA A 1 162 ? 6.601 16.692 -18.879 1.00 82.56 162 ALA A C 1
ATOM 1354 O O . ALA A 1 162 ? 6.734 17.885 -18.622 1.00 82.56 162 ALA A O 1
ATOM 1355 N N . LYS A 1 163 ? 6.069 16.274 -20.036 1.00 71.44 163 LYS A N 1
ATOM 1356 C CA . LYS A 1 163 ? 5.427 17.160 -21.022 1.00 71.44 163 LYS A CA 1
ATOM 1357 C C . LYS A 1 163 ? 3.903 17.194 -20.890 1.00 71.44 163 LYS A C 1
ATOM 1359 O O . LYS A 1 163 ? 3.282 18.021 -21.555 1.00 71.44 163 LYS A O 1
ATOM 1364 N N . GLU A 1 164 ? 3.327 16.274 -20.121 1.00 58.78 164 GLU A N 1
ATOM 1365 C CA . GLU A 1 164 ? 1.882 16.162 -19.892 1.00 58.78 164 GLU A CA 1
ATOM 1366 C C . GLU A 1 164 ? 1.428 16.902 -18.616 1.00 58.78 164 GLU A C 1
ATOM 1368 O O . GLU A 1 164 ? 0.229 17.125 -18.453 1.00 58.78 164 GLU A O 1
ATOM 1373 N N . ASP A 1 165 ? 2.383 17.357 -17.792 1.00 49.47 165 ASP A N 1
ATOM 1374 C CA . ASP A 1 165 ? 2.215 18.308 -16.675 1.00 49.47 165 ASP A CA 1
ATOM 1375 C C . ASP A 1 165 ? 2.314 19.783 -17.126 1.00 49.47 165 ASP A C 1
ATOM 1377 O O . ASP A 1 165 ? 1.557 20.629 -16.589 1.00 49.47 165 ASP A O 1
#

Solvent-accessible surface area (backbone atoms only — not comparable to full-atom values): 9532 Å² total; per-residue (Å²): 123,46,30,32,33,45,31,83,88,14,70,58,36,48,50,51,53,48,34,54,55,41,58,65,50,45,59,60,50,34,52,52,52,13,59,78,70,72,35,84,81,52,80,66,59,56,95,51,76,56,71,32,40,63,52,87,80,48,56,79,78,57,40,72,38,35,42,95,89,14,36,60,34,68,88,40,73,68,22,41,51,52,51,51,52,49,53,50,50,29,53,76,66,62,34,62,80,66,56,55,73,66,56,49,31,47,77,61,66,70,47,82,90,47,93,87,44,53,73,49,75,54,68,51,96,87,56,44,42,36,38,44,30,61,61,89,77,46,67,83,65,36,59,77,31,43,41,82,48,52,70,63,61,54,51,52,54,53,53,54,57,69,70,76,114